Protein AF-A0A379Q350-F1 (afdb_monomer_lite)

Structure (mmCIF, N/CA/C/O backbone):
data_AF-A0A379Q350-F1
#
_entry.id   AF-A0A379Q350-F1
#
loop_
_atom_site.group_PDB
_atom_site.id
_atom_site.type_symbol
_atom_site.label_atom_id
_atom_site.label_alt_id
_atom_site.label_comp_id
_atom_site.label_asym_id
_atom_site.label_entity_id
_atom_site.label_seq_id
_atom_site.pdbx_PDB_ins_code
_atom_site.Cartn_x
_atom_site.Cartn_y
_atom_site.Cartn_z
_atom_site.occupancy
_atom_site.B_iso_or_equiv
_atom_site.auth_seq_id
_atom_site.auth_comp_id
_atom_site.auth_asym_id
_atom_site.auth_atom_id
_atom_site.pdbx_PDB_model_num
ATOM 1 N N . MET A 1 1 ? -23.669 7.320 -1.368 1.00 39.00 1 MET A N 1
ATOM 2 C CA . MET A 1 1 ? -22.705 7.027 -0.282 1.00 39.00 1 MET A CA 1
ATOM 3 C C . MET A 1 1 ? -21.405 6.576 -0.923 1.00 39.00 1 MET A C 1
ATOM 5 O O . MET A 1 1 ? -21.476 5.642 -1.714 1.00 39.00 1 MET A O 1
ATOM 9 N N . PRO A 1 2 ? -20.249 7.219 -0.686 1.00 45.25 2 PRO A N 1
ATOM 10 C CA . PRO A 1 2 ? -19.006 6.694 -1.228 1.00 45.25 2 PRO A CA 1
ATOM 11 C C . PRO A 1 2 ? -18.747 5.355 -0.538 1.00 45.25 2 PRO A C 1
ATOM 13 O O . PRO A 1 2 ? -18.701 5.284 0.690 1.00 45.25 2 PRO A O 1
ATOM 16 N N . SER A 1 3 ? -18.678 4.287 -1.331 1.00 49.97 3 SER A N 1
ATOM 17 C CA . SER A 1 3 ? -18.335 2.948 -0.863 1.00 49.97 3 SER A CA 1
ATOM 18 C C . SER A 1 3 ? -17.096 3.046 0.023 1.00 49.97 3 SER A C 1
ATOM 20 O O . SER A 1 3 ? -16.038 3.495 -0.418 1.00 49.97 3 SER A O 1
ATOM 22 N N . ASN A 1 4 ? -17.233 2.657 1.291 1.00 59.38 4 ASN A N 1
ATOM 23 C CA . ASN A 1 4 ? -16.161 2.632 2.285 1.00 59.38 4 ASN A CA 1
ATOM 24 C C . ASN A 1 4 ? -15.190 1.463 2.002 1.00 59.38 4 ASN A C 1
ATOM 26 O O . ASN A 1 4 ? -14.713 0.791 2.917 1.00 59.38 4 ASN A O 1
ATOM 30 N N . SER A 1 5 ? -14.949 1.167 0.721 1.00 75.12 5 SER A N 1
ATOM 31 C CA . SER A 1 5 ? -14.145 0.047 0.267 1.00 75.12 5 SER A CA 1
ATOM 32 C C . SER A 1 5 ? -12.711 0.262 0.711 1.00 75.12 5 SER A C 1
ATOM 34 O O . SER A 1 5 ? -12.043 1.218 0.303 1.00 75.12 5 SER A O 1
ATOM 36 N N . ILE A 1 6 ? -12.244 -0.641 1.567 1.00 80.00 6 ILE A N 1
ATOM 37 C CA . ILE A 1 6 ? -10.841 -0.715 1.941 1.00 80.00 6 ILE A CA 1
ATOM 38 C C . ILE A 1 6 ? -10.045 -0.910 0.641 1.00 80.00 6 ILE A C 1
ATOM 40 O O . ILE A 1 6 ? -10.372 -1.815 -0.130 1.00 80.00 6 ILE A O 1
ATOM 44 N N . PRO A 1 7 ? -9.035 -0.070 0.359 1.00 84.75 7 PRO A N 1
ATOM 45 C CA . PRO A 1 7 ? -8.238 -0.227 -0.848 1.00 84.75 7 PRO A CA 1
ATOM 46 C C . PRO A 1 7 ? -7.601 -1.618 -0.906 1.00 84.75 7 PRO A C 1
ATOM 48 O O . PRO A 1 7 ? -7.139 -2.108 0.118 1.00 84.75 7 PRO A O 1
ATOM 51 N N . HIS A 1 8 ? -7.495 -2.227 -2.091 1.00 88.31 8 HIS A N 1
ATOM 52 C CA . HIS A 1 8 ? -6.972 -3.597 -2.252 1.00 88.31 8 HIS A CA 1
ATOM 53 C C . HIS A 1 8 ? -5.570 -3.824 -1.659 1.00 88.31 8 HIS A C 1
ATOM 55 O O . HIS A 1 8 ? -5.197 -4.951 -1.347 1.00 88.31 8 HIS A O 1
ATOM 61 N N . TYR A 1 9 ? -4.788 -2.755 -1.501 1.00 91.88 9 TYR A N 1
ATOM 62 C CA . TYR A 1 9 ? -3.452 -2.793 -0.910 1.00 91.88 9 TYR A CA 1
ATOM 63 C C . TYR A 1 9 ? -3.438 -2.703 0.625 1.00 91.88 9 TYR A C 1
ATOM 65 O O . TYR A 1 9 ? -2.364 -2.705 1.225 1.00 91.88 9 TYR A O 1
ATOM 73 N N . LEU A 1 10 ? -4.600 -2.589 1.267 1.00 95.69 10 LEU A N 1
ATOM 74 C CA . LEU A 1 10 ? -4.772 -2.510 2.712 1.00 95.69 10 LEU A CA 1
ATOM 75 C C . LEU A 1 10 ? -5.718 -3.625 3.165 1.00 95.69 10 LEU A C 1
ATOM 77 O O . LEU A 1 10 ? -6.818 -3.772 2.650 1.00 95.69 10 LEU A O 1
ATOM 81 N N . TYR A 1 11 ? -5.316 -4.406 4.158 1.00 94.38 11 TYR A N 1
ATOM 82 C CA . TYR A 1 11 ? -6.174 -5.439 4.740 1.00 94.38 11 TYR A CA 1
ATOM 83 C C . TYR A 1 11 ? -5.869 -5.619 6.224 1.00 94.38 11 TYR A C 1
ATOM 85 O O . TYR A 1 11 ? -4.846 -5.147 6.720 1.00 94.38 11 TYR A O 1
ATOM 93 N N . LYS A 1 12 ? -6.763 -6.290 6.952 1.00 93.56 12 LYS A N 1
ATOM 94 C CA . LYS A 1 12 ? -6.594 -6.592 8.377 1.00 93.56 12 LYS A CA 1
ATOM 95 C C . LYS A 1 12 ? -6.440 -8.098 8.568 1.00 93.56 12 LYS A C 1
ATOM 97 O O . LYS A 1 12 ? -7.223 -8.867 8.021 1.00 93.56 12 LYS A O 1
ATOM 102 N N . ARG A 1 13 ? -5.451 -8.520 9.357 1.00 92.25 13 ARG A N 1
ATOM 103 C CA . ARG A 1 13 ? -5.224 -9.921 9.748 1.00 92.25 13 ARG A CA 1
ATOM 104 C C . ARG A 1 13 ? -4.726 -9.964 11.188 1.00 92.25 13 ARG A C 1
ATOM 106 O O . ARG A 1 13 ? -3.785 -9.247 11.513 1.00 92.25 13 ARG A O 1
ATOM 113 N N . ASN A 1 14 ? -5.333 -10.804 12.028 1.00 91.00 14 ASN A N 1
ATOM 114 C CA . ASN A 1 14 ? -4.961 -10.985 13.440 1.00 91.00 14 ASN A CA 1
ATOM 115 C C . ASN A 1 14 ? -4.846 -9.652 14.204 1.00 91.00 14 ASN A C 1
ATOM 117 O O . ASN A 1 14 ? -3.834 -9.378 14.832 1.00 91.00 14 ASN A O 1
ATOM 121 N N . HIS A 1 15 ? -5.860 -8.786 14.085 1.00 88.88 15 HIS A N 1
ATOM 122 C CA . HIS A 1 15 ? -5.892 -7.429 14.663 1.00 88.88 15 HIS A CA 1
ATOM 123 C C . HIS A 1 15 ? -4.844 -6.431 14.144 1.00 88.88 15 HIS A C 1
ATOM 125 O O . HIS A 1 15 ? -4.940 -5.248 14.460 1.00 88.88 15 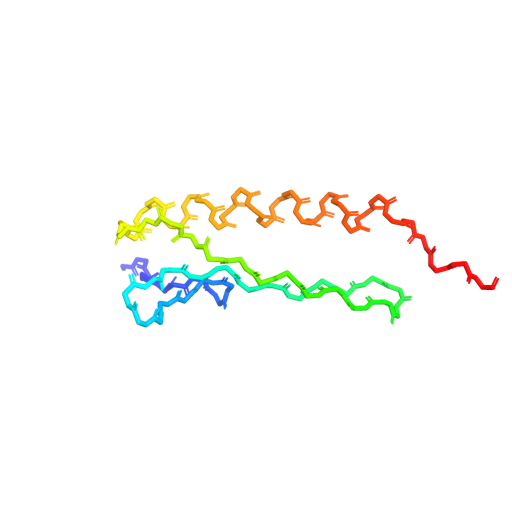HIS A O 1
ATOM 131 N N . THR A 1 16 ? -3.947 -6.856 13.259 1.00 92.38 16 THR A N 1
ATOM 132 C CA . THR A 1 16 ? -2.934 -6.011 12.628 1.00 92.38 16 THR A CA 1
ATOM 133 C C . THR A 1 16 ? -3.400 -5.561 11.250 1.00 92.38 16 THR A C 1
ATOM 135 O O . THR A 1 16 ? -3.915 -6.356 10.457 1.00 92.38 16 THR A O 1
ATOM 138 N N . TRP A 1 17 ? -3.222 -4.279 10.945 1.00 96.06 17 TRP A N 1
ATOM 139 C CA . TRP A 1 17 ? -3.393 -3.770 9.588 1.00 96.06 17 TRP A CA 1
ATOM 140 C C . TRP A 1 17 ? -2.135 -4.043 8.772 1.00 96.06 17 TRP A C 1
ATOM 142 O O . TRP A 1 17 ? -1.024 -3.933 9.274 1.00 96.06 17 TRP A O 1
ATOM 152 N N . TRP A 1 18 ? -2.299 -4.388 7.506 1.00 96.69 18 TRP A N 1
ATOM 153 C CA . TRP A 1 18 ? -1.212 -4.741 6.608 1.00 96.69 18 TRP A CA 1
ATOM 154 C C . TRP A 1 18 ? -1.317 -3.942 5.322 1.00 96.69 18 TRP A C 1
ATOM 156 O O . TRP A 1 18 ? -2.380 -3.880 4.705 1.00 96.69 18 TRP A O 1
ATOM 166 N N . PHE A 1 19 ? -0.190 -3.382 4.901 1.00 97.00 19 PHE A N 1
ATOM 167 C CA . PHE A 1 19 ? 0.009 -2.878 3.554 1.00 97.00 19 PHE A CA 1
ATOM 168 C C . PHE A 1 19 ? 0.615 -3.994 2.701 1.00 97.00 19 PHE A C 1
ATOM 170 O O . PHE A 1 19 ? 1.614 -4.601 3.095 1.00 97.00 19 PHE A O 1
ATOM 177 N N . ARG A 1 20 ? 0.016 -4.278 1.544 1.00 96.44 20 ARG A N 1
ATOM 178 C CA . ARG A 1 20 ? 0.584 -5.176 0.534 1.00 96.44 20 ARG A CA 1
ATOM 179 C C . ARG A 1 20 ? 0.371 -4.593 -0.848 1.00 96.44 20 ARG A C 1
ATOM 181 O O . ARG A 1 20 ? -0.768 -4.419 -1.267 1.00 96.44 20 ARG A O 1
ATOM 188 N N . LYS A 1 21 ? 1.450 -4.342 -1.580 1.00 94.44 21 LYS A N 1
ATOM 189 C CA . LYS A 1 21 ? 1.353 -3.888 -2.966 1.00 94.44 21 LYS A CA 1
ATOM 190 C C . LYS A 1 21 ? 2.486 -4.458 -3.801 1.00 94.44 21 LYS A C 1
ATOM 192 O O . LYS A 1 21 ? 3.644 -4.422 -3.392 1.00 94.44 21 LYS A O 1
ATOM 197 N N . ARG A 1 22 ? 2.119 -4.969 -4.974 1.00 92.69 22 ARG A N 1
ATOM 198 C CA . ARG A 1 22 ? 3.044 -5.404 -6.015 1.00 92.69 22 ARG A CA 1
ATOM 199 C C . ARG A 1 22 ? 3.231 -4.260 -7.005 1.00 92.69 22 ARG A C 1
ATOM 201 O O . ARG A 1 22 ? 2.249 -3.694 -7.480 1.00 92.69 22 ARG A O 1
ATOM 208 N N . PHE A 1 23 ? 4.480 -3.938 -7.295 1.00 88.94 23 PHE A N 1
ATOM 209 C CA . PHE A 1 23 ? 4.891 -2.981 -8.308 1.00 88.94 23 PHE A CA 1
ATOM 210 C C . PHE A 1 23 ? 5.612 -3.751 -9.405 1.00 88.94 23 PHE A C 1
ATOM 212 O O . PHE A 1 23 ? 6.462 -4.590 -9.113 1.00 88.94 23 PHE A O 1
ATOM 219 N N . VAL A 1 24 ? 5.227 -3.509 -10.652 1.00 84.06 24 VAL A N 1
ATOM 220 C CA . VAL A 1 24 ? 5.816 -4.159 -11.822 1.00 84.06 24 VAL A CA 1
ATOM 221 C C . VAL A 1 24 ? 6.440 -3.065 -12.670 1.00 84.06 24 VAL A C 1
ATOM 223 O O . VAL A 1 24 ? 5.745 -2.120 -13.035 1.00 84.06 24 VAL A O 1
ATOM 226 N N . SER A 1 25 ? 7.735 -3.184 -12.944 1.00 75.88 25 SER A N 1
ATOM 227 C CA . SER A 1 25 ? 8.479 -2.282 -13.819 1.00 75.88 25 SER A CA 1
ATOM 228 C C . SER A 1 25 ? 9.398 -3.114 -14.699 1.00 75.88 25 SER A C 1
ATOM 230 O O . SER A 1 25 ? 10.247 -3.832 -14.177 1.00 75.88 25 SER A O 1
ATOM 232 N N . GLU A 1 26 ? 9.192 -3.046 -16.016 1.00 72.75 26 GLU A N 1
ATOM 233 C CA . GLU A 1 26 ? 10.092 -3.608 -17.038 1.00 72.75 26 GLU A CA 1
ATOM 234 C C . GLU A 1 26 ? 10.563 -5.050 -16.754 1.00 72.75 26 GLU A C 1
ATOM 236 O O . GLU A 1 26 ? 11.740 -5.371 -16.801 1.00 72.75 26 GLU A O 1
ATOM 241 N N . GLY A 1 27 ? 9.638 -5.948 -16.407 1.00 74.25 27 GLY A N 1
ATOM 242 C CA . GLY A 1 27 ? 9.951 -7.361 -16.139 1.00 74.25 27 GLY A CA 1
ATOM 243 C C . GLY A 1 27 ? 10.371 -7.672 -14.698 1.00 74.25 27 GLY A C 1
ATOM 244 O O . GLY A 1 27 ? 10.302 -8.829 -14.288 1.00 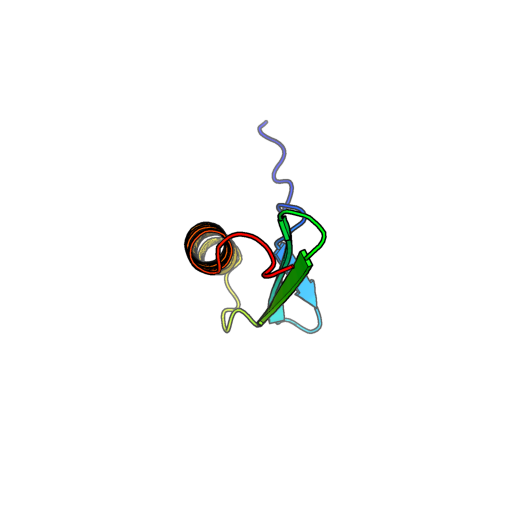74.25 27 GLY A O 1
ATOM 245 N N . ASN A 1 28 ? 10.677 -6.659 -13.884 1.00 76.62 28 ASN A N 1
ATOM 246 C CA . ASN A 1 28 ? 10.901 -6.815 -12.451 1.00 76.62 28 ASN A CA 1
ATOM 247 C C . ASN A 1 28 ? 9.607 -6.593 -11.665 1.00 76.62 28 ASN A C 1
ATOM 249 O O . ASN A 1 28 ? 8.888 -5.608 -11.850 1.00 76.62 28 ASN A O 1
ATOM 253 N N . ALA A 1 29 ? 9.308 -7.520 -10.757 1.00 86.50 29 ALA A N 1
ATOM 254 C CA . ALA A 1 29 ? 8.175 -7.421 -9.851 1.00 86.50 29 ALA A CA 1
ATOM 255 C C . ALA A 1 29 ? 8.665 -7.347 -8.405 1.00 86.50 29 ALA A C 1
ATOM 257 O O . ALA A 1 29 ? 9.260 -8.294 -7.899 1.00 86.50 29 ALA A O 1
ATOM 258 N N . ILE A 1 30 ? 8.355 -6.243 -7.730 1.00 89.88 30 ILE A N 1
ATOM 259 C CA . ILE A 1 30 ? 8.686 -6.031 -6.321 1.00 89.88 30 ILE A CA 1
ATOM 260 C C . ILE A 1 30 ? 7.390 -6.001 -5.527 1.00 89.88 30 ILE A C 1
ATOM 262 O O . ILE A 1 30 ? 6.483 -5.217 -5.810 1.00 89.88 30 ILE A O 1
ATOM 266 N N . GLU A 1 31 ? 7.288 -6.866 -4.523 1.00 93.50 31 GLU A N 1
ATOM 267 C CA . GLU A 1 31 ? 6.184 -6.850 -3.571 1.00 93.50 31 GLU A CA 1
ATOM 268 C C . GLU A 1 31 ? 6.653 -6.259 -2.242 1.00 93.50 31 GLU A C 1
ATOM 270 O O . GLU A 1 31 ? 7.579 -6.766 -1.615 1.00 93.50 31 GLU A O 1
ATOM 275 N N . TYR A 1 32 ? 5.965 -5.215 -1.783 1.00 93.50 32 TYR A N 1
ATOM 276 C CA . TYR A 1 32 ? 6.118 -4.709 -0.424 1.00 93.50 32 TYR A CA 1
ATOM 277 C C . TYR A 1 32 ? 4.995 -5.257 0.445 1.00 93.50 32 TYR A C 1
ATOM 279 O O . TYR A 1 32 ? 3.818 -5.073 0.125 1.00 93.50 32 TYR A O 1
ATOM 287 N N . ARG A 1 33 ? 5.359 -5.888 1.565 1.00 95.25 33 ARG A N 1
ATOM 288 C CA . ARG A 1 33 ? 4.436 -6.335 2.613 1.00 95.25 33 ARG A CA 1
ATOM 289 C C . ARG A 1 33 ? 4.905 -5.791 3.959 1.00 95.25 33 ARG A C 1
ATOM 291 O O . ARG A 1 33 ? 5.950 -6.192 4.454 1.00 95.25 33 ARG A O 1
ATOM 298 N N . LEU A 1 34 ? 4.116 -4.898 4.551 1.00 95.69 34 LEU A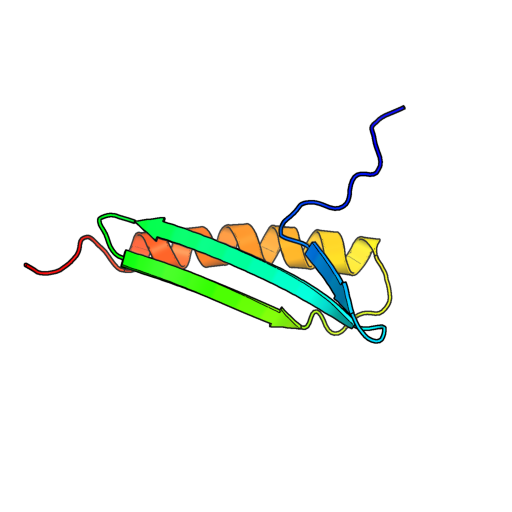 N 1
ATOM 299 C CA . LEU A 1 34 ? 4.458 -4.200 5.792 1.00 95.69 34 LEU A CA 1
ATOM 300 C C . LEU A 1 34 ? 3.294 -4.270 6.781 1.00 95.69 34 LEU A C 1
ATOM 302 O O . LEU A 1 34 ? 2.144 -4.011 6.417 1.00 95.69 34 LEU A O 1
ATOM 306 N N . SER A 1 35 ? 3.586 -4.593 8.039 1.00 95.31 35 SER A N 1
ATOM 307 C CA . SER A 1 35 ? 2.616 -4.472 9.127 1.00 95.31 35 SER A CA 1
ATOM 308 C C . SER A 1 35 ? 2.497 -3.011 9.550 1.00 95.31 35 SER A C 1
ATOM 310 O O . SER A 1 35 ? 3.487 -2.374 9.907 1.00 95.31 35 SER A O 1
ATOM 312 N N . LEU A 1 36 ? 1.280 -2.487 9.559 1.00 94.88 36 LEU A N 1
ATOM 313 C CA . LEU A 1 36 ? 0.960 -1.168 10.078 1.00 94.88 36 LEU A CA 1
ATOM 314 C C . LEU A 1 36 ? 0.663 -1.332 11.569 1.00 94.88 36 LEU A C 1
ATOM 316 O O . LEU A 1 36 ? -0.381 -1.867 11.944 1.00 94.88 36 LEU A O 1
ATOM 320 N N . GLN A 1 37 ? 1.599 -0.902 12.416 1.00 90.38 37 GLN A N 1
ATOM 321 C CA . GLN A 1 37 ? 1.515 -0.990 13.878 1.00 90.38 37 GLN A CA 1
ATOM 322 C C . GLN A 1 37 ? 0.486 0.003 14.447 1.00 90.38 37 GLN A C 1
ATOM 324 O O . GLN A 1 37 ? 0.803 0.969 15.135 1.00 90.38 37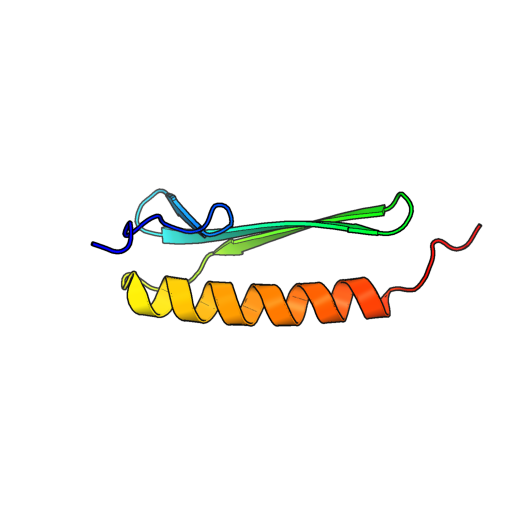 GLN A O 1
ATOM 329 N N . THR A 1 38 ? -0.783 -0.189 14.103 1.00 90.81 38 THR A N 1
ATOM 330 C CA . THR A 1 38 ? -1.892 0.632 14.576 1.00 90.81 38 THR A CA 1
ATOM 331 C C . THR A 1 38 ? -3.168 -0.193 14.637 1.00 90.81 38 THR A C 1
ATOM 333 O O . THR A 1 38 ? -3.372 -1.076 13.812 1.00 90.81 38 THR A O 1
ATOM 336 N N . ALA A 1 39 ? -4.050 0.109 15.590 1.00 89.00 39 ALA A N 1
ATOM 337 C CA . ALA A 1 39 ? -5.392 -0.472 15.652 1.00 89.00 39 ALA A CA 1
ATOM 338 C C . ALA A 1 39 ? -6.430 0.351 14.856 1.00 89.00 39 ALA A C 1
ATOM 340 O O . ALA A 1 39 ? -7.463 -0.177 14.438 1.00 89.00 39 ALA A O 1
ATOM 341 N N . SER A 1 40 ? -6.158 1.642 14.617 1.00 91.75 40 SER A N 1
ATOM 342 C CA . SER A 1 40 ? -7.094 2.574 13.975 1.00 91.75 40 SER A CA 1
ATOM 343 C C . SER A 1 40 ? -7.104 2.405 12.458 1.00 91.75 40 SER A C 1
ATOM 345 O O . SER A 1 40 ? -6.073 2.554 11.801 1.00 91.75 40 SER A O 1
ATOM 347 N N . PHE A 1 41 ? -8.290 2.176 11.888 1.00 91.19 41 PHE A N 1
ATOM 348 C CA . PHE A 1 41 ? -8.469 2.096 10.438 1.00 91.19 41 PHE A CA 1
ATOM 349 C C . PHE A 1 41 ? -8.045 3.385 9.722 1.00 91.19 41 PHE A C 1
ATOM 351 O O . PHE A 1 41 ? -7.356 3.327 8.708 1.00 91.19 41 PHE A O 1
ATOM 358 N N . GLN A 1 42 ? -8.406 4.555 10.256 1.00 93.06 42 GLN A N 1
ATOM 359 C CA . GLN A 1 42 ? -8.044 5.838 9.645 1.00 93.06 42 GLN A CA 1
ATOM 360 C C . GLN A 1 42 ? -6.523 6.031 9.603 1.00 93.06 42 GLN A C 1
ATOM 362 O O . GLN A 1 42 ? -5.981 6.415 8.565 1.00 93.06 42 GLN A O 1
ATOM 367 N N . ARG A 1 43 ? -5.820 5.695 10.696 1.00 94.56 43 ARG A N 1
ATOM 368 C CA . ARG A 1 43 ? -4.349 5.733 10.725 1.00 94.56 43 ARG A CA 1
ATOM 369 C C . ARG A 1 43 ? -3.748 4.719 9.757 1.00 94.56 43 ARG A C 1
ATOM 371 O O . ARG A 1 43 ? -2.836 5.072 9.018 1.00 94.56 43 ARG A O 1
ATOM 378 N N . ALA A 1 44 ? -4.281 3.500 9.710 1.00 95.25 44 ALA A N 1
ATOM 379 C CA . ALA A 1 44 ? -3.832 2.473 8.774 1.00 95.25 44 ALA A CA 1
ATOM 380 C C . ALA A 1 44 ? -3.985 2.928 7.315 1.00 95.25 44 ALA A C 1
ATOM 382 O O . ALA A 1 44 ? -3.058 2.789 6.522 1.00 95.25 44 ALA A O 1
ATOM 383 N N . ARG A 1 45 ? -5.117 3.552 6.972 1.00 94.44 45 ARG A N 1
ATOM 384 C CA . ARG A 1 45 ? -5.374 4.111 5.640 1.00 94.44 45 ARG A CA 1
ATOM 385 C C . ARG A 1 45 ? -4.385 5.217 5.278 1.00 94.44 45 ARG A C 1
ATOM 387 O O . ARG A 1 45 ? -3.849 5.200 4.173 1.00 94.44 45 ARG A O 1
ATOM 394 N N . LEU A 1 46 ? -4.114 6.145 6.198 1.00 95.31 46 LEU A N 1
ATOM 395 C CA . LEU A 1 46 ? -3.146 7.222 5.974 1.00 95.31 46 LEU A CA 1
ATOM 396 C C . LEU A 1 46 ? -1.719 6.678 5.795 1.00 95.31 46 LEU A C 1
ATOM 398 O O . LEU A 1 46 ? -1.008 7.102 4.886 1.00 95.31 46 LEU A O 1
ATOM 402 N N . LEU A 1 47 ? -1.310 5.721 6.632 1.00 96.12 47 LEU A N 1
ATOM 403 C CA . LEU A 1 47 ? -0.003 5.070 6.525 1.00 96.12 47 LEU A CA 1
ATOM 404 C C . LEU A 1 47 ? 0.136 4.306 5.206 1.00 96.12 47 LEU A C 1
ATOM 406 O O . LEU A 1 47 ? 1.138 4.467 4.517 1.00 96.12 47 LEU A O 1
ATOM 410 N N . ALA A 1 48 ? -0.879 3.532 4.819 1.00 95.69 48 ALA A N 1
ATOM 411 C CA . ALA A 1 48 ? -0.889 2.797 3.558 1.00 95.69 48 ALA A CA 1
ATOM 412 C C . ALA A 1 48 ? -0.772 3.730 2.343 1.00 95.69 48 ALA A C 1
ATOM 414 O O . ALA A 1 48 ? -0.060 3.410 1.395 1.00 95.69 48 ALA A O 1
ATOM 415 N N . LEU A 1 49 ? -1.424 4.898 2.382 1.00 94.62 49 LEU A N 1
ATOM 416 C CA . LEU A 1 49 ? -1.315 5.905 1.325 1.00 94.62 49 LEU A CA 1
ATOM 417 C C . LEU A 1 49 ? 0.114 6.458 1.208 1.00 94.62 49 LEU A C 1
ATOM 419 O O . LEU A 1 49 ? 0.652 6.552 0.107 1.00 94.62 49 LEU A O 1
ATOM 423 N N . ARG A 1 50 ? 0.747 6.783 2.341 1.00 95.31 50 ARG A N 1
ATOM 424 C CA . ARG A 1 50 ? 2.135 7.272 2.375 1.00 95.31 50 ARG A CA 1
ATOM 425 C C . ARG A 1 50 ? 3.123 6.210 1.893 1.00 95.31 50 ARG A C 1
ATOM 427 O O . ARG A 1 50 ? 3.991 6.512 1.081 1.00 95.31 50 ARG A O 1
ATOM 434 N N . LEU A 1 51 ? 2.953 4.964 2.340 1.00 95.12 51 LEU A N 1
ATOM 435 C CA . LEU A 1 51 ? 3.772 3.832 1.903 1.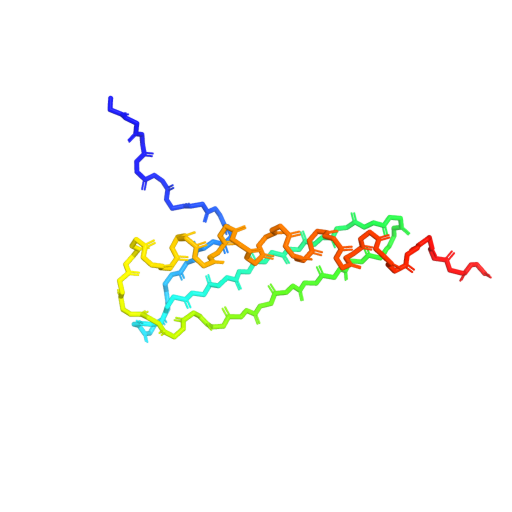00 95.12 51 LEU A CA 1
ATOM 436 C C . LEU A 1 51 ? 3.626 3.570 0.408 1.00 95.12 51 LEU A C 1
ATOM 438 O O . LEU A 1 51 ? 4.621 3.323 -0.259 1.00 95.12 51 LEU A O 1
ATOM 442 N N . GLN A 1 52 ? 2.415 3.679 -0.141 1.00 93.81 52 GLN A N 1
ATOM 443 C CA . GLN A 1 52 ? 2.211 3.555 -1.580 1.00 93.81 52 GLN A CA 1
ATOM 444 C C . GLN A 1 52 ? 3.051 4.569 -2.365 1.00 93.81 52 GLN A C 1
ATOM 446 O O . GLN A 1 52 ? 3.707 4.172 -3.327 1.00 93.81 52 GLN A O 1
ATOM 451 N N . ALA A 1 53 ? 3.024 5.846 -1.972 1.00 93.44 53 ALA A N 1
ATOM 452 C CA . ALA A 1 53 ? 3.788 6.893 -2.648 1.00 93.44 53 ALA A CA 1
ATOM 453 C C . ALA A 1 53 ? 5.302 6.640 -2.548 1.00 93.44 53 ALA A C 1
ATOM 455 O O . ALA A 1 53 ? 6.001 6.688 -3.558 1.00 93.44 53 ALA A O 1
ATOM 456 N N . LEU A 1 54 ? 5.787 6.280 -1.356 1.00 94.19 54 LEU A N 1
ATOM 457 C CA . LEU A 1 54 ? 7.199 5.975 -1.127 1.00 94.19 54 LEU A CA 1
ATOM 458 C C . LEU A 1 54 ? 7.666 4.757 -1.938 1.00 94.19 54 LEU A C 1
ATOM 460 O O . LEU A 1 54 ? 8.677 4.825 -2.628 1.00 94.19 54 LEU A O 1
ATOM 464 N N . CYS A 1 55 ? 6.923 3.649 -1.900 1.00 92.00 55 CYS A N 1
ATOM 465 C CA . CYS A 1 55 ? 7.251 2.447 -2.667 1.00 92.00 55 CYS A CA 1
ATOM 466 C C . CYS A 1 55 ? 7.280 2.719 -4.173 1.00 92.00 55 CYS A C 1
ATOM 468 O O . CYS A 1 55 ? 8.146 2.194 -4.864 1.00 92.00 55 CYS A O 1
ATOM 470 N N . GLN A 1 56 ? 6.379 3.564 -4.678 1.00 90.00 56 GLN A N 1
ATOM 471 C CA . GLN A 1 56 ? 6.389 3.962 -6.083 1.00 90.00 56 GLN A CA 1
ATOM 472 C C . GLN A 1 56 ? 7.659 4.745 -6.448 1.00 90.00 56 GLN A C 1
ATOM 474 O O . GLN A 1 56 ? 8.259 4.468 -7.483 1.00 90.00 56 GLN A O 1
ATOM 479 N N . GLN A 1 57 ? 8.100 5.672 -5.591 1.00 91.62 57 GLN A N 1
ATOM 480 C CA . GLN A 1 57 ? 9.354 6.411 -5.784 1.00 91.62 57 GLN A CA 1
ATOM 481 C C . GLN A 1 57 ? 10.579 5.491 -5.725 1.00 91.62 57 GLN A C 1
ATOM 483 O O . GLN A 1 57 ? 11.459 5.590 -6.576 1.00 91.62 57 GLN A O 1
ATOM 488 N N . MET A 1 58 ? 10.616 4.559 -4.766 1.00 89.81 58 MET A N 1
ATOM 489 C CA . MET A 1 58 ? 11.707 3.587 -4.653 1.00 89.81 58 MET A CA 1
ATOM 490 C C . MET A 1 58 ? 11.797 2.703 -5.897 1.00 89.81 58 MET A C 1
ATOM 492 O O . MET A 1 58 ? 12.878 2.548 -6.452 1.00 89.81 58 MET A O 1
ATOM 496 N N . VAL A 1 59 ? 10.671 2.174 -6.383 1.00 87.75 59 VAL A N 1
ATOM 497 C CA . VAL A 1 59 ? 10.655 1.341 -7.596 1.00 87.75 59 VAL A CA 1
ATOM 498 C C . VAL A 1 59 ? 11.126 2.136 -8.812 1.00 87.75 59 VAL A C 1
ATOM 500 O O . VAL A 1 59 ? 11.936 1.629 -9.577 1.00 87.75 59 VAL A O 1
ATOM 503 N N . ALA A 1 60 ? 10.693 3.391 -8.957 1.00 86.38 60 ALA A N 1
ATOM 504 C CA . ALA A 1 60 ? 11.165 4.263 -10.032 1.00 86.38 60 ALA A CA 1
ATOM 505 C C . ALA A 1 60 ? 12.681 4.538 -9.954 1.00 86.38 60 ALA A C 1
ATOM 507 O O . ALA A 1 60 ? 13.335 4.646 -10.987 1.00 86.38 60 ALA A O 1
ATOM 508 N N . SER A 1 61 ? 13.257 4.611 -8.747 1.00 86.88 61 SER A N 1
ATOM 509 C CA . SER A 1 61 ? 14.701 4.832 -8.563 1.00 86.88 61 SER A CA 1
ATOM 510 C C . SER A 1 61 ? 15.585 3.626 -8.889 1.00 86.88 61 SER A C 1
ATOM 512 O O . SER A 1 61 ? 16.787 3.800 -9.065 1.00 86.88 61 SER A O 1
ATOM 514 N N . LEU A 1 62 ? 15.022 2.416 -8.988 1.00 82.19 62 LEU A N 1
ATOM 515 C CA . LEU A 1 62 ? 15.798 1.213 -9.315 1.00 82.19 62 LEU A CA 1
ATOM 516 C C . LEU A 1 62 ? 16.270 1.190 -10.776 1.00 82.19 62 LEU A C 1
ATOM 518 O O . LEU A 1 62 ? 17.165 0.416 -11.106 1.00 82.19 62 LEU A O 1
ATOM 522 N N . GLY A 1 63 ? 15.719 2.068 -11.620 1.00 70.69 63 GLY A N 1
ATOM 523 C CA . GLY A 1 63 ? 16.057 2.147 -13.035 1.00 70.69 63 GLY A CA 1
ATOM 524 C C . GLY A 1 63 ? 15.571 0.932 -13.838 1.00 70.69 63 GLY A C 1
ATOM 525 O O . GLY A 1 63 ? 14.960 0.012 -13.283 1.00 70.69 63 GLY A O 1
ATOM 526 N N . PRO A 1 64 ? 15.803 0.936 -15.159 1.00 67.56 64 PRO A N 1
ATOM 527 C CA . PRO A 1 64 ? 15.504 -0.206 -16.011 1.00 67.56 64 PRO A CA 1
ATOM 528 C C . PRO A 1 64 ? 16.362 -1.422 -15.609 1.00 67.56 64 PRO A C 1
ATOM 530 O O . PRO A 1 64 ? 17.454 -1.249 -15.049 1.00 67.56 64 PRO A O 1
ATOM 533 N N . PRO A 1 65 ? 15.916 -2.659 -15.897 1.00 62.97 65 PRO A N 1
ATOM 534 C CA . PRO A 1 65 ? 16.743 -3.844 -15.728 1.00 62.97 65 PRO A CA 1
ATOM 535 C C . PRO A 1 65 ? 18.057 -3.647 -16.483 1.00 62.97 65 PRO A C 1
ATOM 537 O O . PRO A 1 65 ? 18.062 -3.272 -17.657 1.00 62.97 65 PRO A O 1
ATOM 540 N N . ARG A 1 66 ? 19.184 -3.896 -15.815 1.00 62.03 66 ARG A N 1
ATOM 541 C CA . ARG A 1 66 ? 20.463 -4.018 -16.515 1.00 62.03 66 ARG A CA 1
ATOM 542 C C . ARG A 1 66 ? 20.421 -5.324 -17.309 1.00 62.03 66 ARG A C 1
ATOM 544 O O . ARG A 1 66 ? 20.431 -6.388 -16.694 1.00 62.03 66 ARG A O 1
ATOM 551 N N . ASN A 1 67 ? 20.293 -5.201 -18.631 1.00 56.97 67 ASN A N 1
ATOM 552 C CA . ASN A 1 67 ? 20.486 -6.293 -19.590 1.00 56.97 67 ASN A CA 1
ATOM 553 C C . ASN A 1 67 ? 21.912 -6.844 -19.518 1.00 56.97 67 ASN 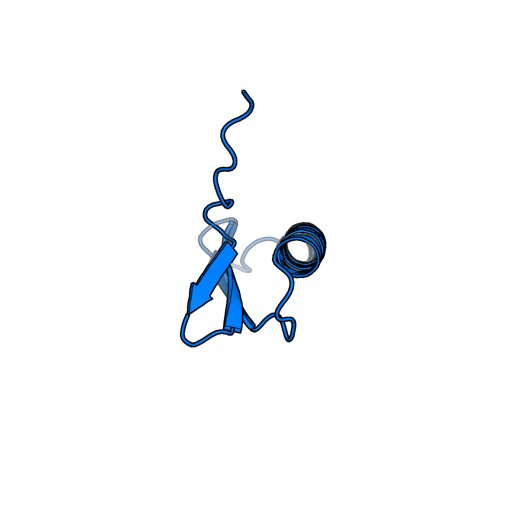A C 1
ATOM 555 O O . ASN A 1 67 ? 22.839 -6.025 -19.313 1.00 56.97 67 ASN A O 1
#

Organism: Salmonella enterica (NCBI:txid28901)

pLDDT: mean 86.02, std 13.21, range [39.0, 97.0]

Radius of gyration: 13.89 Å; chains: 1; bounding box: 43×18×35 Å

Foldseek 3Di:
DPPPDDPPQWDDDPLWIWGWDWDDDQNDIDIDIDTDPDNDPVSSSVVNVVVVVVVVVVVVVVDHDDD

Secondary structure (DSSP, 8-state):
----PPPTTEEEETTEEEEEEEEEETTEEEEEEEEE--S-HHHHHHHHHHHHHHHHHHHHHT-S---

Sequence (67 aa):
MPSNSIPHYLYKRNHTWWFRKRFVSEGNAIEYRLSLQTASFQRARLLALRLQALCQQMVASLGPPRN